Protein AF-A0AAX6ID13-F1 (afdb_monomer)

Organism: Iris pallida (NCBI:txid29817)

Structure (mmCIF, N/CA/C/O backbone):
data_AF-A0AAX6ID13-F1
#
_entry.id   AF-A0AAX6ID13-F1
#
loop_
_atom_site.group_PDB
_atom_site.id
_atom_site.type_symbol
_atom_site.label_atom_id
_atom_site.label_alt_id
_atom_site.label_comp_id
_atom_site.label_asym_id
_atom_site.label_entity_id
_atom_site.label_seq_id
_atom_site.pdbx_PDB_ins_code
_atom_site.Cartn_x
_atom_site.Cartn_y
_atom_site.Cartn_z
_atom_site.occupancy
_atom_site.B_iso_or_equiv
_atom_site.auth_seq_id
_atom_site.auth_comp_id
_atom_site.auth_asym_id
_atom_site.auth_atom_id
_atom_site.pdbx_PDB_model_num
ATOM 1 N N . MET A 1 1 ? -18.599 -12.821 6.485 1.00 62.91 1 MET A N 1
ATOM 2 C CA . MET A 1 1 ? -17.903 -13.441 7.629 1.00 62.91 1 MET A CA 1
ATOM 3 C C . MET A 1 1 ? -18.529 -13.000 8.943 1.00 62.91 1 MET A C 1
ATOM 5 O O . MET A 1 1 ? -19.035 -13.865 9.640 1.00 62.91 1 MET A O 1
ATOM 9 N N . ASP A 1 2 ? -18.618 -11.706 9.258 1.00 68.56 2 ASP A N 1
ATOM 10 C CA . ASP A 1 2 ? -19.204 -11.300 10.552 1.00 68.56 2 ASP A CA 1
ATOM 11 C C . ASP A 1 2 ? -20.735 -11.431 10.593 1.00 68.56 2 ASP A C 1
ATOM 13 O O . ASP A 1 2 ? -21.274 -12.075 11.486 1.00 68.56 2 ASP A O 1
ATOM 17 N N . VAL A 1 3 ? -21.442 -10.969 9.557 1.00 73.94 3 VAL A N 1
ATOM 18 C CA . VAL A 1 3 ? -22.911 -11.128 9.454 1.00 73.94 3 VAL A CA 1
ATOM 19 C C . VAL A 1 3 ? -23.333 -12.602 9.391 1.00 73.94 3 VAL A C 1
ATOM 21 O O . VAL A 1 3 ? -24.338 -12.997 9.972 1.00 73.94 3 VAL A O 1
ATOM 24 N N . THR A 1 4 ? -22.530 -13.445 8.738 1.00 75.94 4 THR A N 1
ATOM 25 C CA . THR A 1 4 ? -22.763 -14.897 8.679 1.00 75.94 4 THR A CA 1
ATOM 26 C C . THR A 1 4 ? -22.583 -15.556 10.052 1.00 75.94 4 THR A C 1
ATOM 28 O O . THR A 1 4 ? -23.356 -16.437 10.408 1.00 75.94 4 THR A O 1
ATOM 31 N N . ASN A 1 5 ? -21.646 -15.072 10.876 1.00 76.19 5 ASN A N 1
ATOM 32 C CA . ASN A 1 5 ? -21.441 -15.573 12.239 1.00 76.19 5 ASN A CA 1
ATOM 33 C C . ASN A 1 5 ? -22.577 -15.188 13.203 1.00 76.19 5 ASN A C 1
ATOM 35 O O . ASN A 1 5 ? -22.898 -15.967 14.099 1.00 76.19 5 ASN A O 1
ATOM 39 N N . ILE A 1 6 ? -23.209 -14.024 13.020 1.00 74.69 6 ILE A N 1
ATOM 40 C CA . ILE A 1 6 ? -24.392 -13.616 13.799 1.00 74.69 6 ILE A CA 1
ATOM 41 C C . ILE A 1 6 ? -25.544 -14.601 13.557 1.00 74.69 6 ILE A C 1
ATOM 43 O O . ILE A 1 6 ? -26.182 -15.062 14.502 1.00 74.69 6 ILE A O 1
ATOM 47 N N . VAL A 1 7 ? -25.761 -14.981 12.294 1.00 73.12 7 VAL A N 1
ATOM 48 C CA . VAL A 1 7 ? -26.832 -15.907 11.894 1.00 73.12 7 VAL A CA 1
ATOM 49 C C . VAL A 1 7 ? -26.553 -17.337 12.365 1.00 73.12 7 VAL A C 1
ATOM 51 O O . VAL A 1 7 ? -27.444 -17.987 12.905 1.00 73.12 7 VAL A O 1
ATOM 54 N N . GLU A 1 8 ? -25.323 -17.827 12.200 1.00 74.06 8 GLU A N 1
ATOM 55 C CA . GLU A 1 8 ? -24.980 -19.226 12.489 1.00 74.06 8 GLU A CA 1
ATOM 56 C C . GLU A 1 8 ? -24.693 -19.501 13.971 1.00 74.06 8 GLU A C 1
ATOM 58 O O . GLU A 1 8 ? -24.976 -20.594 14.460 1.00 74.06 8 GLU A O 1
ATOM 63 N N . LYS A 1 9 ? -24.132 -18.531 14.706 1.00 74.50 9 LYS A N 1
ATOM 64 C CA . LYS A 1 9 ? -23.670 -18.723 16.094 1.00 74.50 9 LYS A CA 1
ATOM 65 C C . LYS A 1 9 ? -24.408 -17.867 17.124 1.00 74.50 9 LYS A C 1
ATOM 67 O O . LYS A 1 9 ? -24.025 -17.900 18.290 1.00 74.50 9 LYS A O 1
ATOM 72 N N . ARG A 1 10 ? -25.444 -17.110 16.721 1.00 67.50 10 ARG A N 1
ATOM 73 C CA . ARG A 1 10 ? -26.112 -16.095 17.568 1.00 67.50 10 ARG A CA 1
ATOM 74 C C . ARG A 1 10 ? -25.103 -15.165 18.255 1.00 67.50 10 ARG A C 1
ATOM 76 O O . ARG A 1 10 ? -25.274 -14.802 19.415 1.00 67.50 10 ARG A O 1
ATOM 83 N N . ALA A 1 11 ? -24.018 -14.839 17.555 1.00 71.69 11 ALA A N 1
ATOM 84 C CA . ALA A 1 11 ? -23.022 -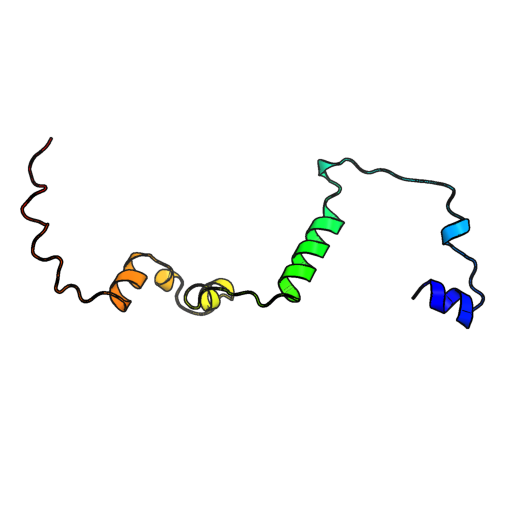13.905 18.056 1.00 71.69 11 ALA A CA 1
ATOM 85 C C . ALA A 1 11 ? -23.640 -12.501 18.170 1.00 71.69 11 ALA A C 1
ATOM 87 O O . ALA A 1 11 ? -24.467 -12.129 17.336 1.00 71.69 11 ALA A O 1
ATOM 88 N N . GLU A 1 12 ? -23.255 -11.741 19.198 1.00 73.75 12 GLU A N 1
ATOM 89 C CA . GLU A 1 12 ? -23.715 -10.359 19.374 1.00 73.75 12 GLU A CA 1
ATOM 90 C C . GLU A 1 12 ? -23.314 -9.473 18.190 1.00 73.75 12 GLU A C 1
ATOM 92 O O . GLU A 1 12 ? -22.253 -9.651 17.582 1.00 73.75 12 GLU A O 1
ATOM 97 N N . AS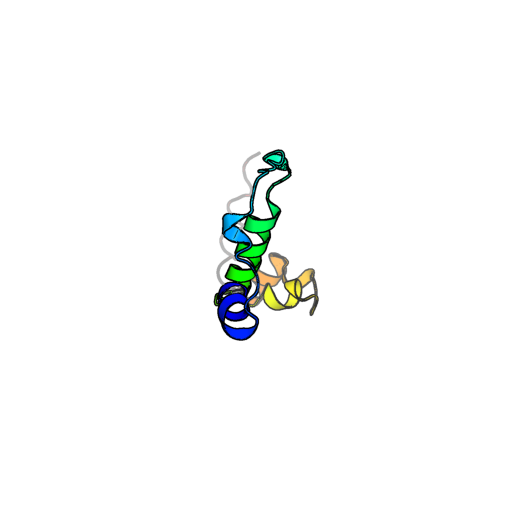P A 1 13 ? -24.169 -8.497 17.876 1.00 79.12 13 ASP A N 1
ATOM 98 C CA . ASP A 1 13 ? -23.902 -7.517 16.830 1.00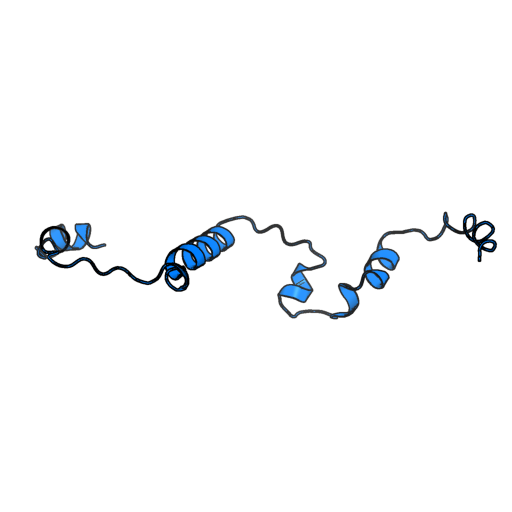 79.12 13 ASP A CA 1
ATOM 99 C C . ASP A 1 13 ? -22.815 -6.532 17.278 1.00 79.12 13 ASP A C 1
ATOM 101 O O . ASP A 1 13 ? -23.067 -5.512 17.925 1.00 79.12 13 ASP A O 1
ATOM 105 N N . VAL A 1 14 ? -21.576 -6.851 16.904 1.00 79.81 14 VAL A N 1
ATOM 106 C CA . VAL A 1 14 ? -20.386 -6.044 17.194 1.00 79.81 14 VAL A CA 1
ATOM 107 C C . VAL A 1 14 ? -20.512 -4.627 16.619 1.00 79.81 14 VAL A C 1
ATOM 109 O O . VAL A 1 14 ? -19.970 -3.686 17.197 1.00 79.81 14 VAL A O 1
ATOM 112 N N . TYR A 1 15 ? -21.255 -4.442 15.521 1.00 82.69 15 TYR A N 1
ATOM 113 C CA . TYR A 1 15 ? -21.388 -3.137 14.873 1.00 82.69 15 TYR A CA 1
ATOM 114 C C . TYR A 1 15 ? -22.298 -2.167 15.641 1.00 82.69 15 TYR A C 1
ATOM 116 O O . TYR A 1 15 ? -22.130 -0.956 15.501 1.00 82.69 15 TYR A O 1
ATOM 124 N N . GLY A 1 16 ? -23.202 -2.672 16.487 1.00 80.44 16 GLY A N 1
ATOM 125 C CA . GLY A 1 16 ? -24.053 -1.864 17.369 1.00 80.44 16 GLY A CA 1
ATOM 126 C C . GLY A 1 16 ? -23.415 -1.502 18.717 1.00 80.44 16 GLY A C 1
ATOM 127 O O . GLY A 1 16 ? -23.909 -0.614 19.407 1.00 80.44 16 GLY A O 1
ATOM 128 N N . ALA A 1 17 ? -22.315 -2.160 19.095 1.00 84.56 17 ALA A N 1
ATOM 129 C CA . ALA A 1 17 ? -21.684 -2.024 20.412 1.00 84.56 17 ALA A CA 1
ATOM 130 C C . ALA A 1 17 ? -20.477 -1.061 20.444 1.00 84.56 17 ALA A C 1
ATOM 132 O O . ALA A 1 17 ? -19.805 -0.928 21.473 1.00 84.56 17 ALA A O 1
ATOM 133 N N . PHE A 1 18 ? -20.150 -0.397 19.331 1.00 87.25 18 PHE A N 1
ATOM 134 C CA . PHE A 1 18 ? -18.991 0.494 19.267 1.00 87.25 18 PHE A CA 1
ATOM 135 C C . PHE A 1 18 ? -19.227 1.808 20.019 1.00 87.25 18 PHE A C 1
ATOM 137 O O . PHE A 1 18 ? -20.014 2.649 19.601 1.00 87.25 18 PHE A O 1
ATOM 144 N N . ASN A 1 19 ? -18.454 2.023 21.087 1.00 91.44 19 ASN A N 1
ATOM 145 C CA . ASN A 1 19 ? -18.536 3.233 21.915 1.00 91.44 19 ASN A CA 1
ATOM 146 C C . ASN A 1 19 ? -17.344 4.190 21.738 1.00 91.44 19 ASN A C 1
ATOM 148 O O . ASN A 1 19 ? -17.329 5.278 22.309 1.00 91.44 19 ASN A O 1
ATOM 152 N N . ILE A 1 20 ? -16.313 3.790 20.985 1.00 91.69 20 ILE A N 1
ATOM 153 C CA . ILE A 1 20 ? -15.059 4.542 20.848 1.00 91.69 20 ILE A CA 1
ATOM 154 C C . ILE A 1 20 ? -14.631 4.565 19.382 1.00 91.69 20 ILE A C 1
ATOM 156 O O . ILE A 1 20 ? -14.550 3.525 18.732 1.00 91.69 20 ILE A O 1
ATOM 160 N N . LEU A 1 21 ? -14.279 5.756 18.890 1.00 90.19 21 LEU A N 1
ATOM 161 C CA . LEU A 1 21 ? -13.673 5.963 17.577 1.00 90.19 21 LEU A CA 1
ATOM 162 C C . LEU A 1 21 ? -12.255 6.522 17.739 1.00 90.19 21 LEU A C 1
ATOM 164 O O . LEU A 1 21 ? -12.066 7.600 18.299 1.00 90.19 21 LEU A O 1
ATOM 168 N N . ILE A 1 22 ? -11.256 5.809 17.216 1.00 92.12 22 ILE A N 1
ATOM 169 C CA . ILE A 1 22 ? -9.846 6.219 17.286 1.00 92.12 22 ILE A CA 1
ATOM 170 C C . ILE A 1 22 ? -9.386 6.720 15.917 1.00 92.12 22 ILE A C 1
ATOM 172 O O . ILE A 1 22 ? -9.507 6.021 14.911 1.00 92.12 22 ILE A O 1
ATOM 176 N N . ARG A 1 23 ? -8.798 7.922 15.879 1.00 93.12 23 ARG A N 1
ATOM 177 C CA . ARG A 1 23 ? -8.227 8.525 14.666 1.00 93.12 23 ARG A CA 1
ATOM 178 C C . ARG A 1 23 ? -6.699 8.553 14.733 1.00 93.12 23 ARG A C 1
ATOM 180 O O . ARG A 1 23 ? -6.125 9.038 15.702 1.00 93.12 23 ARG A O 1
ATOM 187 N N . ARG A 1 24 ? -6.038 8.084 13.669 1.00 94.88 24 ARG A N 1
ATOM 188 C CA . ARG A 1 24 ? -4.573 8.148 13.499 1.00 94.88 24 ARG A CA 1
ATOM 189 C C . ARG A 1 24 ? -4.148 9.398 12.720 1.00 94.88 24 ARG A C 1
ATOM 191 O O . ARG A 1 24 ? -4.950 9.999 12.003 1.00 94.88 24 ARG A O 1
ATOM 198 N N . LYS A 1 25 ? -2.870 9.780 12.835 1.00 93.12 25 LYS A N 1
ATOM 199 C CA . LYS A 1 25 ? -2.285 10.891 12.067 1.00 93.12 25 LYS A CA 1
ATOM 200 C C . LYS A 1 25 ? -2.362 10.599 10.558 1.00 93.12 25 LYS A C 1
ATOM 202 O O . LYS A 1 25 ? -1.978 9.502 10.157 1.00 93.12 25 LYS A O 1
ATOM 207 N N . PRO A 1 26 ? -2.762 11.565 9.706 1.00 88.69 26 PRO A N 1
ATOM 208 C CA . PRO A 1 26 ? -2.942 11.322 8.270 1.00 88.69 26 PRO A CA 1
ATOM 209 C C . PRO A 1 26 ? -1.700 10.768 7.560 1.00 88.69 26 PRO A C 1
ATOM 211 O O . PRO A 1 26 ? -1.815 9.861 6.747 1.00 88.69 26 PRO A O 1
ATOM 214 N N . LYS A 1 27 ? -0.501 11.251 7.914 1.00 89.12 27 LYS A N 1
ATOM 215 C CA . LYS A 1 27 ? 0.764 10.819 7.289 1.00 89.12 27 LYS A CA 1
ATOM 216 C C . LYS A 1 27 ? 1.101 9.342 7.534 1.00 89.12 27 LYS A C 1
ATOM 218 O O . LYS A 1 27 ? 1.800 8.738 6.731 1.00 89.12 27 LYS A O 1
ATOM 223 N N . GLU A 1 28 ? 0.592 8.764 8.616 1.00 91.25 28 GLU A N 1
ATOM 224 C CA . GLU A 1 28 ? 0.855 7.378 9.024 1.00 91.25 28 GLU A CA 1
ATOM 225 C C . GLU A 1 28 ? -0.337 6.450 8.722 1.00 91.25 28 GLU A C 1
ATOM 227 O O . GLU A 1 28 ? -0.255 5.239 8.919 1.00 91.25 28 GLU A O 1
ATOM 232 N N . ASN A 1 29 ? -1.462 6.995 8.243 1.00 92.00 29 ASN A N 1
ATOM 233 C CA . ASN A 1 29 ? -2.725 6.276 8.070 1.00 92.00 29 ASN A CA 1
ATOM 234 C C . ASN A 1 29 ? -2.981 5.849 6.614 1.00 92.00 29 ASN A C 1
ATOM 236 O O . ASN A 1 29 ? -4.083 6.012 6.098 1.00 92.00 29 ASN A O 1
ATOM 240 N N . ASN A 1 30 ? -1.962 5.306 5.948 1.00 91.25 30 ASN A N 1
ATOM 241 C CA . ASN A 1 30 ? -2.030 4.949 4.523 1.00 91.25 30 ASN A CA 1
ATOM 242 C C . ASN A 1 30 ? -2.092 3.437 4.265 1.00 91.25 30 ASN A C 1
ATOM 244 O O . ASN A 1 30 ? -2.156 3.004 3.119 1.00 91.25 30 ASN A O 1
ATOM 248 N N . PHE A 1 31 ? -2.092 2.619 5.321 1.00 93.75 31 PHE A N 1
ATOM 249 C CA . PHE A 1 31 ? -1.972 1.164 5.203 1.00 93.75 31 PHE A CA 1
ATOM 250 C C . PHE A 1 31 ? -3.092 0.534 4.362 1.00 93.75 31 PHE A C 1
ATOM 252 O O . PHE A 1 31 ? -2.816 -0.264 3.471 1.00 93.75 31 PHE A O 1
ATOM 259 N N . LYS A 1 32 ? -4.348 0.943 4.590 1.00 92.88 32 LYS A N 1
ATOM 260 C CA . LYS A 1 32 ? -5.498 0.432 3.830 1.00 92.88 32 LYS A CA 1
ATOM 261 C C . LYS A 1 32 ? -5.383 0.747 2.335 1.00 92.88 32 LYS A C 1
ATOM 263 O O . LYS A 1 32 ? -5.538 -0.159 1.527 1.00 92.88 32 LYS A O 1
ATOM 268 N N . ALA A 1 33 ? -5.064 1.994 1.986 1.00 92.00 33 ALA A N 1
ATOM 269 C CA . ALA A 1 33 ? -4.938 2.419 0.592 1.00 92.00 33 ALA A CA 1
ATOM 270 C C . ALA A 1 33 ? -3.802 1.677 -0.131 1.00 92.00 33 ALA A C 1
ATOM 272 O O . ALA A 1 33 ? -3.975 1.235 -1.258 1.00 92.00 33 ALA A O 1
ATOM 273 N N . ILE A 1 34 ? -2.660 1.474 0.536 1.00 93.69 34 ILE A N 1
ATOM 274 C CA . ILE A 1 34 ? -1.536 0.709 -0.025 1.00 93.69 34 ILE A CA 1
ATOM 275 C C . ILE A 1 34 ? -1.946 -0.744 -0.296 1.00 93.69 34 ILE A C 1
ATOM 277 O O . ILE A 1 34 ? -1.680 -1.261 -1.379 1.00 93.69 34 ILE A O 1
ATOM 281 N N . LEU A 1 35 ? -2.614 -1.400 0.658 1.00 94.00 35 LEU A N 1
ATOM 282 C CA . LEU A 1 35 ? -3.084 -2.775 0.473 1.00 94.00 35 LEU A CA 1
ATOM 283 C C . LEU A 1 35 ? -4.139 -2.891 -0.629 1.00 94.00 35 LEU A C 1
ATOM 285 O O . LEU A 1 35 ? -4.109 -3.846 -1.401 1.00 94.00 35 LEU A O 1
ATOM 289 N N . GLU A 1 36 ? -5.056 -1.928 -0.720 1.00 92.81 36 GLU A N 1
ATOM 290 C CA . GLU A 1 36 ? -6.038 -1.874 -1.802 1.00 92.81 36 GLU A CA 1
ATOM 291 C C . GLU A 1 36 ? -5.357 -1.730 -3.164 1.00 92.81 36 GLU A C 1
ATOM 293 O O . GLU A 1 36 ? -5.713 -2.470 -4.079 1.00 92.81 36 GLU A O 1
ATOM 298 N N . SER A 1 37 ? -4.333 -0.882 -3.283 1.00 90.81 37 SER A N 1
ATOM 299 C CA . SER A 1 37 ? -3.545 -0.741 -4.512 1.00 90.81 37 SER A CA 1
ATOM 300 C C . SER A 1 37 ? -2.791 -2.020 -4.883 1.00 90.81 37 SER A C 1
ATOM 302 O O . SER A 1 37 ? -2.818 -2.423 -6.041 1.00 90.81 37 SER A O 1
ATOM 304 N N . ILE A 1 38 ? -2.154 -2.702 -3.921 1.00 89.75 38 ILE A N 1
ATOM 305 C CA . ILE A 1 38 ? -1.485 -3.994 -4.171 1.00 89.75 38 ILE A CA 1
ATOM 306 C C . ILE A 1 38 ? -2.503 -5.040 -4.634 1.00 89.75 38 ILE A C 1
ATOM 308 O O . ILE A 1 38 ? -2.272 -5.751 -5.609 1.00 89.75 38 ILE A O 1
ATOM 312 N N . ARG A 1 39 ? -3.659 -5.115 -3.965 1.00 90.56 39 ARG A N 1
ATOM 313 C CA . ARG A 1 39 ? -4.734 -6.035 -4.343 1.00 90.56 39 ARG A CA 1
ATOM 314 C C . ARG A 1 39 ? -5.262 -5.724 -5.741 1.00 90.56 39 ARG A C 1
ATOM 316 O O . ARG A 1 39 ? -5.512 -6.655 -6.497 1.00 90.56 39 ARG A O 1
ATOM 323 N N . ALA A 1 40 ? -5.442 -4.450 -6.081 1.00 88.62 40 ALA A N 1
ATOM 324 C CA . ALA A 1 40 ? -5.860 -4.034 -7.416 1.00 88.62 40 ALA A CA 1
ATOM 325 C C . ALA A 1 40 ? -4.836 -4.479 -8.471 1.00 88.62 40 ALA A C 1
ATOM 327 O O . ALA A 1 40 ? -5.207 -5.180 -9.407 1.00 88.62 40 ALA A O 1
ATOM 328 N N . LEU A 1 41 ? -3.546 -4.209 -8.238 1.00 86.81 41 LEU A N 1
ATOM 329 C CA . LEU A 1 41 ? -2.447 -4.629 -9.116 1.00 86.81 41 LEU A CA 1
ATOM 330 C C . LEU A 1 41 ? -2.407 -6.145 -9.353 1.00 86.81 41 LEU A C 1
ATOM 332 O O . LEU A 1 41 ? -2.111 -6.580 -10.458 1.00 86.81 41 LEU A O 1
ATOM 336 N N . MET A 1 42 ? -2.697 -6.951 -8.329 1.00 85.00 42 MET A N 1
ATOM 337 C CA . MET A 1 42 ? -2.726 -8.413 -8.457 1.00 85.00 42 MET A CA 1
ATOM 338 C C . MET A 1 42 ? -3.937 -8.944 -9.235 1.00 85.00 42 MET A C 1
ATOM 340 O O . MET A 1 42 ? -3.863 -10.044 -9.774 1.00 85.00 42 MET A O 1
ATOM 344 N N . ASN A 1 43 ? -5.058 -8.218 -9.241 1.00 85.06 43 ASN A N 1
ATOM 345 C CA . ASN A 1 43 ? -6.290 -8.650 -9.910 1.00 85.06 43 ASN A CA 1
ATOM 346 C C . ASN A 1 43 ? -6.430 -8.083 -11.332 1.00 85.06 43 ASN A C 1
ATOM 348 O O . ASN A 1 43 ? -7.272 -8.559 -12.092 1.00 85.06 43 ASN A O 1
ATOM 352 N N . GLU A 1 44 ? -5.630 -7.081 -11.698 1.00 80.25 44 GLU A N 1
ATOM 353 C CA . GLU A 1 44 ? -5.548 -6.558 -13.061 1.00 80.25 44 GLU A CA 1
ATOM 354 C C . GLU A 1 44 ? -4.517 -7.322 -13.903 1.00 80.25 44 GLU A C 1
ATOM 356 O O . GLU A 1 44 ? -3.524 -7.852 -13.400 1.00 80.25 44 GLU A O 1
ATOM 361 N N . TYR A 1 45 ? -4.721 -7.341 -15.225 1.00 68.69 45 TYR A N 1
ATOM 362 C CA . TYR A 1 45 ? -3.690 -7.780 -16.165 1.00 68.69 45 TYR A CA 1
ATOM 363 C C . TYR A 1 45 ? -2.545 -6.763 -16.148 1.00 68.69 45 TYR A C 1
ATOM 365 O O . TYR A 1 45 ? -2.578 -5.749 -16.844 1.00 68.69 45 TYR A O 1
ATOM 373 N N . CYS A 1 46 ? -1.524 -7.025 -1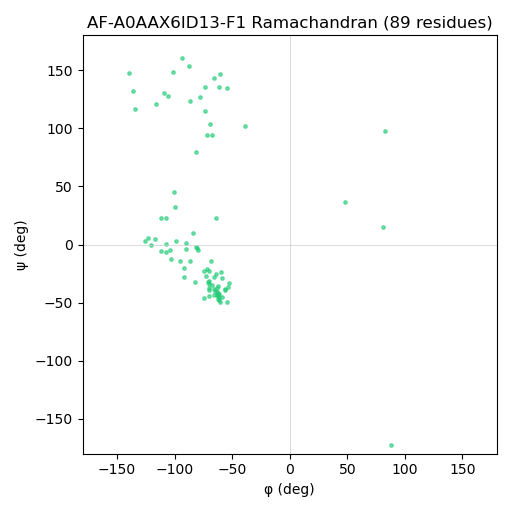5.336 1.00 66.94 46 CYS A N 1
ATOM 374 C CA . CYS A 1 46 ? -0.330 -6.195 -15.289 1.00 66.94 46 CYS A CA 1
ATOM 375 C C . CYS A 1 46 ? 0.458 -6.356 -16.600 1.00 66.94 46 CYS A C 1
ATOM 377 O O . CYS A 1 46 ? 1.132 -7.365 -16.821 1.00 66.94 46 CYS A O 1
ATOM 379 N N . ILE A 1 47 ? 0.373 -5.363 -17.488 1.00 69.06 47 ILE A N 1
ATOM 380 C CA . ILE A 1 47 ? 1.153 -5.327 -18.730 1.00 69.06 47 ILE A CA 1
ATOM 381 C C . ILE A 1 47 ? 2.552 -4.805 -18.392 1.00 69.06 47 ILE A C 1
ATOM 383 O O . ILE A 1 47 ? 2.867 -3.631 -18.578 1.00 69.06 47 ILE A O 1
ATOM 387 N N . VAL A 1 48 ? 3.403 -5.681 -17.855 1.00 76.88 48 VAL A N 1
ATOM 388 C CA . VAL A 1 48 ? 4.833 -5.381 -17.714 1.00 76.88 48 VAL A CA 1
ATOM 389 C C . VAL A 1 48 ? 5.492 -5.571 -19.081 1.00 76.88 48 VAL A C 1
ATOM 391 O O . VAL A 1 48 ? 5.355 -6.647 -19.669 1.00 76.88 48 VAL A O 1
ATOM 394 N N . PRO A 1 49 ? 6.227 -4.576 -19.608 1.00 79.25 49 PRO A N 1
ATOM 395 C CA . PRO A 1 49 ? 6.976 -4.749 -20.844 1.00 79.25 49 PRO A CA 1
ATOM 396 C C . PRO A 1 49 ? 7.909 -5.962 -20.758 1.00 79.25 49 PRO A C 1
ATOM 398 O O . PRO A 1 49 ? 8.625 -6.127 -19.770 1.00 79.25 49 PRO A O 1
ATOM 401 N N . TYR A 1 50 ? 7.941 -6.793 -21.802 1.00 73.25 50 TYR A N 1
ATOM 402 C CA . TYR A 1 50 ? 8.698 -8.055 -21.811 1.00 73.25 50 TYR A CA 1
ATOM 403 C C . TYR A 1 50 ? 10.182 -7.887 -21.433 1.00 73.25 50 TYR A C 1
ATOM 405 O O . TYR A 1 50 ? 10.746 -8.714 -20.721 1.00 73.25 50 TYR A O 1
ATOM 413 N N . TRP A 1 51 ? 10.805 -6.778 -21.844 1.00 78.12 51 TRP A N 1
ATOM 414 C CA . TRP A 1 51 ? 12.200 -6.467 -21.515 1.00 78.12 51 TRP A CA 1
ATOM 415 C C . TRP A 1 51 ? 12.433 -6.210 -20.017 1.00 78.12 51 TRP A C 1
ATOM 417 O O . TRP A 1 51 ? 13.530 -6.453 -19.519 1.00 78.12 51 TRP A O 1
ATOM 427 N N . LEU A 1 52 ? 11.413 -5.736 -19.294 1.00 79.00 52 LEU A N 1
ATOM 428 C CA . LEU A 1 52 ? 11.482 -5.451 -17.861 1.00 79.00 52 LEU A CA 1
ATOM 429 C C . LEU A 1 52 ? 11.043 -6.651 -17.026 1.00 79.00 52 LEU A C 1
ATOM 431 O O . LEU A 1 52 ? 11.513 -6.806 -15.907 1.00 79.00 52 LEU A O 1
ATOM 435 N N . HIS A 1 53 ? 10.176 -7.507 -17.567 1.00 81.56 53 HIS A N 1
ATOM 436 C CA . HIS A 1 53 ? 9.594 -8.634 -16.843 1.00 81.56 53 HIS A CA 1
ATOM 437 C C . HIS A 1 53 ? 10.658 -9.543 -16.211 1.00 81.56 53 HIS A C 1
ATOM 439 O O . HIS A 1 53 ? 10.615 -9.807 -15.011 1.00 81.56 53 HIS A O 1
ATOM 445 N N . ASN A 1 54 ? 11.664 -9.949 -16.991 1.00 77.19 54 ASN A N 1
ATOM 446 C CA . ASN A 1 54 ? 12.724 -10.832 -16.501 1.00 77.19 54 ASN A CA 1
ATOM 447 C C . ASN A 1 54 ? 13.585 -10.149 -15.428 1.00 77.19 54 ASN A C 1
ATOM 449 O O . ASN A 1 54 ? 13.838 -10.731 -14.378 1.00 77.19 54 ASN A O 1
ATOM 453 N N . ILE A 1 55 ? 13.955 -8.885 -15.649 1.00 82.75 55 ILE A N 1
ATOM 454 C CA . ILE A 1 55 ? 14.822 -8.119 -14.741 1.00 82.75 55 ILE A CA 1
ATOM 455 C C . ILE A 1 55 ? 14.094 -7.779 -13.435 1.00 82.75 55 ILE A C 1
ATOM 457 O O . ILE A 1 55 ? 14.686 -7.869 -12.364 1.00 82.75 55 ILE A O 1
ATOM 461 N N . PHE A 1 56 ? 12.805 -7.444 -13.508 1.00 78.50 56 PHE A N 1
ATOM 462 C CA . PHE A 1 56 ? 11.955 -7.174 -12.348 1.00 78.50 56 PHE A CA 1
ATOM 463 C C . PHE A 1 56 ? 11.798 -8.402 -11.444 1.00 78.50 56 PHE A C 1
ATOM 465 O O . PHE A 1 56 ? 11.800 -8.270 -10.223 1.00 78.50 56 PHE A O 1
ATOM 472 N N . LEU A 1 57 ? 11.716 -9.598 -12.03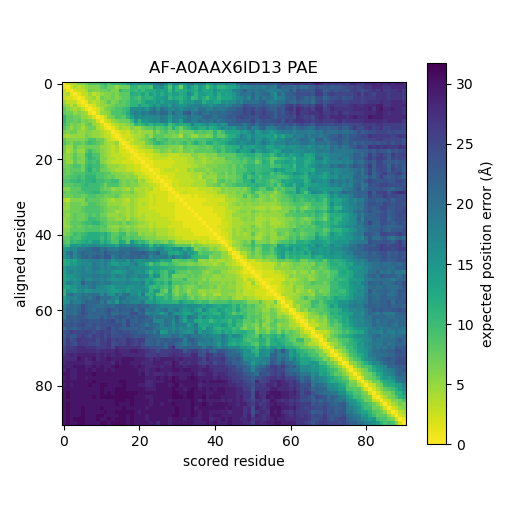2 1.00 83.81 57 LEU A N 1
ATOM 473 C CA . LEU A 1 57 ? 11.665 -10.866 -11.300 1.00 83.81 57 LEU A CA 1
ATOM 474 C C . LEU A 1 57 ? 13.045 -11.355 -10.823 1.00 83.81 57 LEU A C 1
ATOM 476 O O . LEU A 1 57 ? 13.128 -12.373 -10.140 1.00 83.81 57 LEU A O 1
ATOM 480 N N . GLY A 1 58 ? 14.125 -10.641 -11.159 1.00 80.62 58 GLY A N 1
ATOM 481 C CA . GLY A 1 58 ? 15.491 -10.999 -10.770 1.00 80.62 58 GLY A CA 1
ATOM 482 C C . GLY A 1 58 ? 16.141 -12.075 -11.645 1.00 80.62 58 GLY A C 1
ATOM 483 O O . GLY A 1 58 ? 17.170 -12.628 -11.263 1.00 80.62 58 GLY A O 1
ATOM 484 N N . TYR A 1 59 ? 15.575 -12.367 -12.818 1.00 78.38 59 TYR A N 1
ATOM 485 C CA . TYR A 1 59 ? 16.129 -13.297 -13.799 1.00 78.38 59 TYR A CA 1
ATOM 486 C C . TYR A 1 59 ? 16.836 -12.557 -14.948 1.00 78.38 59 TYR A C 1
ATOM 488 O O . TYR A 1 59 ? 16.426 -11.484 -15.391 1.00 78.38 59 TYR A O 1
ATOM 496 N N . GLY A 1 60 ? 17.879 -13.174 -15.507 1.00 73.44 60 GLY A N 1
ATOM 497 C CA . GLY A 1 60 ? 18.595 -12.653 -16.677 1.00 73.44 60 GLY A CA 1
ATOM 498 C C . GLY A 1 60 ? 19.735 -11.682 -16.349 1.00 73.44 60 GLY A C 1
ATOM 499 O O . GLY A 1 60 ? 20.143 -11.521 -15.202 1.00 73.44 60 GLY A O 1
ATOM 500 N N . ASN A 1 61 ? 20.307 -11.073 -17.391 1.00 74.12 61 ASN A N 1
ATOM 501 C CA . ASN A 1 61 ? 21.436 -10.153 -17.261 1.00 74.12 61 ASN A CA 1
ATOM 502 C C . ASN A 1 61 ? 20.925 -8.718 -16.996 1.00 74.12 61 ASN A C 1
ATOM 504 O O . ASN A 1 61 ? 20.190 -8.193 -17.837 1.00 74.12 61 ASN A O 1
ATOM 508 N N . PRO A 1 62 ? 21.330 -8.045 -15.900 1.00 72.62 62 PRO A N 1
ATOM 509 C CA . PRO A 1 62 ? 20.906 -6.673 -15.601 1.00 72.62 62 PRO A CA 1
ATOM 510 C C . PRO A 1 62 ? 21.290 -5.662 -16.695 1.00 72.62 62 PRO A C 1
ATOM 512 O O . PRO A 1 62 ? 20.624 -4.640 -16.852 1.00 72.62 62 PRO A O 1
ATOM 515 N N . SER A 1 63 ? 22.311 -5.954 -17.510 1.00 69.69 63 SER A N 1
ATOM 516 C CA . SER A 1 63 ? 22.702 -5.123 -18.655 1.00 69.69 63 SER A CA 1
ATOM 517 C C . SER A 1 63 ? 21.678 -5.121 -19.801 1.00 69.69 63 SER A C 1
ATOM 519 O O . SER A 1 63 ? 21.742 -4.241 -20.657 1.00 69.69 63 SER A O 1
ATOM 521 N N . ALA A 1 64 ? 20.708 -6.044 -19.820 1.00 66.44 64 ALA A N 1
ATOM 522 C CA . ALA A 1 64 ? 19.683 -6.108 -20.865 1.00 66.44 64 AL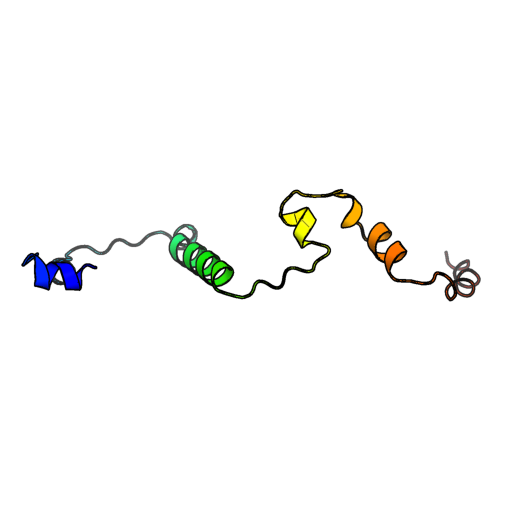A A CA 1
ATOM 523 C C . ALA A 1 64 ? 18.639 -4.970 -20.779 1.00 66.44 64 ALA A C 1
ATOM 525 O O . ALA A 1 64 ? 18.040 -4.628 -21.796 1.00 66.44 64 ALA A O 1
ATOM 526 N N . ALA A 1 65 ? 18.464 -4.327 -19.613 1.00 67.56 65 ALA A N 1
ATOM 527 C CA . ALA A 1 65 ? 17.656 -3.102 -19.472 1.00 67.56 65 ALA A CA 1
ATOM 528 C C . ALA A 1 65 ? 18.413 -1.825 -19.876 1.00 67.56 65 ALA A C 1
ATOM 530 O O . ALA A 1 65 ? 17.856 -0.728 -19.823 1.00 67.56 65 ALA A O 1
ATOM 531 N N . GLN A 1 66 ? 19.692 -1.924 -20.252 1.00 74.00 66 GLN A N 1
ATOM 532 C CA . GLN A 1 66 ? 20.462 -0.754 -20.649 1.00 74.00 66 GLN A CA 1
ATOM 533 C C . GLN A 1 66 ? 20.030 -0.278 -22.040 1.00 74.00 66 GLN A C 1
ATOM 535 O O . GLN A 1 66 ? 19.937 -1.065 -22.981 1.00 74.00 66 GLN A O 1
ATOM 540 N N . TRP A 1 67 ? 19.863 1.038 -22.200 1.00 65.00 67 TRP A N 1
ATOM 541 C CA . TRP A 1 67 ? 19.448 1.660 -23.466 1.00 65.00 67 TRP A CA 1
ATOM 542 C C . TRP A 1 67 ? 20.320 1.249 -24.671 1.00 65.00 67 TRP A C 1
ATOM 544 O O . TRP A 1 67 ? 19.810 1.081 -25.776 1.00 65.00 67 TRP A O 1
ATOM 554 N N . LYS A 1 68 ? 21.622 1.004 -24.453 1.00 64.75 68 LYS A N 1
ATOM 555 C CA . LYS A 1 68 ? 22.556 0.508 -25.481 1.00 64.75 68 LYS A CA 1
ATOM 556 C C . LYS A 1 68 ? 22.217 -0.904 -25.963 1.00 64.75 68 LYS A C 1
ATOM 558 O O . LYS A 1 68 ? 22.325 -1.184 -27.152 1.00 64.75 68 LYS A O 1
ATOM 563 N N . SER A 1 69 ? 21.786 -1.776 -25.051 1.00 61.25 69 SER A N 1
ATOM 564 C CA . SER A 1 69 ? 21.385 -3.147 -25.375 1.00 61.25 69 SER A CA 1
ATOM 565 C C . SER A 1 69 ? 20.070 -3.170 -26.155 1.00 61.25 69 SER A C 1
ATOM 567 O O . SER A 1 69 ? 19.908 -3.999 -27.043 1.00 61.25 69 SER A O 1
ATOM 569 N N . PHE A 1 70 ? 19.160 -2.232 -25.869 1.00 61.09 70 PHE A N 1
ATOM 570 C CA . PHE A 1 70 ? 17.861 -2.118 -26.539 1.00 61.09 70 PHE A CA 1
ATOM 571 C C . PHE A 1 70 ? 17.979 -1.656 -28.004 1.00 61.09 70 PHE A C 1
ATOM 573 O O . PHE A 1 70 ? 17.267 -2.154 -28.876 1.00 61.09 70 PHE A O 1
ATOM 580 N N . LEU A 1 71 ? 18.914 -0.742 -28.300 1.00 57.56 71 LEU A N 1
ATOM 581 C CA . LEU A 1 71 ? 19.163 -0.250 -29.663 1.00 57.56 71 LEU A CA 1
ATOM 582 C C . LEU A 1 71 ? 19.807 -1.302 -30.579 1.00 57.56 71 LEU A C 1
ATOM 584 O O . LEU A 1 71 ? 19.526 -1.315 -31.775 1.00 57.56 71 LEU A O 1
ATOM 588 N N . MET A 1 72 ? 20.622 -2.210 -30.031 1.00 53.22 72 MET A N 1
ATOM 589 C CA . MET A 1 72 ? 21.268 -3.273 -30.815 1.00 53.22 72 MET A CA 1
ATOM 590 C C . MET A 1 72 ? 20.290 -4.341 -31.317 1.00 53.22 72 MET A C 1
ATOM 592 O O . MET A 1 72 ? 20.592 -5.016 -32.295 1.00 53.22 72 MET A O 1
ATOM 596 N N . THR A 1 73 ? 19.131 -4.509 -30.673 1.00 53.53 73 THR A N 1
ATOM 597 C CA . THR A 1 73 ? 18.169 -5.560 -31.045 1.00 53.53 73 THR A CA 1
ATOM 598 C C . THR A 1 73 ? 17.121 -5.094 -32.061 1.00 53.53 73 THR A C 1
ATOM 600 O O . THR A 1 73 ? 16.543 -5.937 -32.735 1.00 53.53 73 THR A O 1
ATOM 603 N N . ASN A 1 74 ? 16.879 -3.781 -32.203 1.00 54.84 74 ASN A N 1
ATOM 604 C CA . ASN A 1 74 ? 15.746 -3.263 -32.989 1.00 54.84 74 ASN A CA 1
ATOM 605 C C . ASN A 1 74 ? 16.073 -2.250 -34.095 1.00 54.84 74 ASN A C 1
ATOM 607 O O . ASN A 1 74 ? 15.146 -1.802 -34.762 1.00 54.84 74 ASN A O 1
ATOM 611 N N . PHE A 1 75 ? 17.334 -1.907 -34.365 1.00 51.84 75 PHE A N 1
ATOM 612 C CA . PHE A 1 75 ? 17.640 -1.069 -35.526 1.00 51.84 75 PHE A CA 1
ATOM 613 C C . PHE A 1 75 ? 18.828 -1.586 -36.329 1.00 51.84 75 PHE A C 1
ATOM 615 O O . PHE A 1 75 ? 19.976 -1.581 -35.891 1.00 51.84 75 PHE A O 1
ATOM 622 N N . LEU A 1 76 ? 18.510 -1.955 -37.571 1.00 48.66 76 LEU A N 1
ATOM 623 C CA . LEU A 1 76 ? 19.374 -1.816 -38.732 1.00 48.66 76 LEU A CA 1
ATOM 624 C C . LEU A 1 76 ? 20.118 -0.474 -38.633 1.00 48.66 76 LEU A C 1
ATOM 626 O O . LEU A 1 76 ? 19.573 0.579 -38.963 1.00 48.66 76 LEU A O 1
ATOM 630 N N . PHE A 1 77 ? 21.386 -0.515 -38.232 1.00 50.72 77 PHE A N 1
ATOM 631 C CA . PHE A 1 77 ? 22.345 0.596 -38.287 1.00 50.72 77 PHE A CA 1
ATOM 632 C C . PHE A 1 77 ? 22.661 1.042 -39.735 1.00 50.72 77 PHE A C 1
ATOM 634 O O . PHE A 1 77 ? 23.695 1.641 -40.002 1.00 50.72 77 PHE A O 1
ATOM 641 N N . HIS A 1 78 ? 21.779 0.763 -40.699 1.00 48.25 78 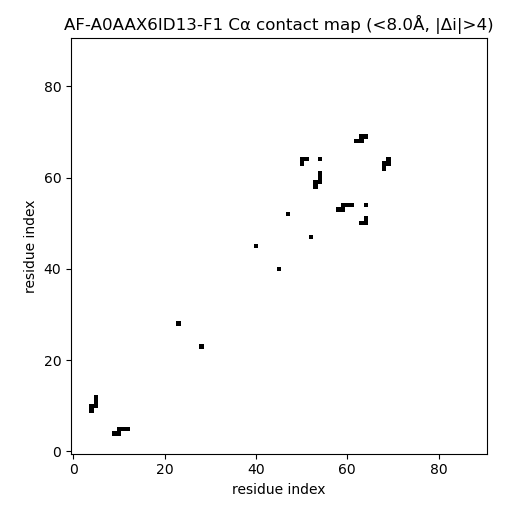HIS A N 1
ATOM 642 C CA . HIS A 1 78 ? 22.007 1.028 -42.115 1.00 48.25 78 HIS A CA 1
ATOM 643 C C . HIS A 1 78 ? 21.536 2.413 -42.586 1.00 48.25 78 HIS A C 1
ATOM 645 O O . HIS A 1 78 ? 21.686 2.714 -43.765 1.00 48.25 78 HIS A O 1
ATOM 651 N N . GLN A 1 79 ? 20.993 3.263 -41.705 1.00 46.91 79 GLN A N 1
ATOM 652 C CA . GLN A 1 79 ? 20.493 4.598 -42.087 1.00 46.91 79 GLN A CA 1
ATOM 653 C C . GLN A 1 79 ? 21.117 5.776 -41.315 1.00 46.91 79 GLN A C 1
ATOM 655 O O . GLN A 1 79 ? 20.729 6.915 -41.540 1.00 46.91 79 GLN A O 1
ATOM 660 N N . ASN A 1 80 ? 22.118 5.547 -40.455 1.00 46.88 80 ASN A N 1
ATOM 661 C CA . ASN A 1 80 ? 22.794 6.624 -39.706 1.00 46.88 80 ASN A CA 1
ATOM 662 C C . ASN A 1 80 ? 24.256 6.864 -40.123 1.00 46.88 80 ASN A C 1
ATOM 664 O O . ASN A 1 80 ? 25.019 7.450 -39.371 1.00 46.88 80 ASN A O 1
ATOM 668 N N . TYR A 1 81 ? 24.650 6.485 -41.343 1.00 48.88 81 TYR A N 1
ATOM 669 C CA . TYR A 1 81 ? 25.956 6.876 -41.904 1.00 48.88 81 TYR A CA 1
ATOM 670 C C . TYR A 1 81 ? 25.960 8.266 -42.567 1.00 48.88 81 TYR A C 1
ATOM 672 O O . TYR A 1 81 ? 26.934 8.618 -43.223 1.00 48.88 81 TYR A O 1
ATOM 680 N N . ASN A 1 82 ? 24.896 9.066 -42.417 1.00 44.88 82 ASN A N 1
ATOM 681 C CA . ASN A 1 82 ? 24.788 10.369 -43.089 1.00 44.88 82 ASN A CA 1
ATOM 682 C C . ASN A 1 82 ? 24.641 11.585 -42.156 1.00 44.88 82 ASN A C 1
ATOM 684 O O . ASN A 1 82 ? 24.592 12.707 -42.647 1.00 44.88 82 ASN A O 1
ATOM 688 N N . PHE A 1 83 ? 24.603 11.403 -40.830 1.00 46.88 83 PHE A N 1
ATOM 689 C CA . PHE A 1 83 ? 24.450 12.525 -39.887 1.00 46.88 83 PHE A CA 1
ATOM 690 C C . PHE A 1 83 ? 25.746 12.956 -39.178 1.00 46.88 83 PHE A C 1
ATOM 692 O O . PHE A 1 83 ? 25.798 14.059 -38.634 1.00 46.88 83 PHE A O 1
ATOM 699 N N . ASP A 1 84 ? 26.826 12.170 -39.258 1.00 47.41 84 ASP A N 1
ATOM 700 C CA . ASP A 1 84 ? 28.087 12.474 -38.554 1.00 47.41 84 ASP A CA 1
ATOM 701 C C . ASP A 1 84 ? 28.975 13.528 -39.240 1.00 47.41 84 ASP A C 1
ATOM 703 O O . ASP A 1 84 ? 29.970 13.970 -38.666 1.00 47.41 84 ASP A O 1
ATOM 707 N N . HIS A 1 85 ? 28.610 14.010 -40.432 1.00 48.94 85 HIS A N 1
ATOM 708 C CA . HIS A 1 85 ? 29.363 15.080 -41.095 1.00 48.94 85 HIS A CA 1
ATOM 709 C C . HIS A 1 85 ? 28.894 16.505 -40.765 1.00 48.94 85 HIS A C 1
ATOM 711 O O . HIS A 1 85 ? 29.559 17.449 -41.192 1.00 48.94 85 HIS A O 1
ATOM 717 N N . GLN A 1 86 ? 27.813 16.701 -39.993 1.00 45.53 86 GLN A N 1
ATOM 718 C CA . GLN A 1 86 ? 27.250 18.046 -39.781 1.00 45.53 86 GLN A CA 1
ATOM 719 C C . GLN A 1 86 ? 27.375 18.640 -38.369 1.00 45.53 86 GLN A C 1
ATOM 721 O O . GLN A 1 86 ? 27.102 19.825 -38.210 1.00 45.53 86 GLN A O 1
ATOM 726 N N . PHE A 1 87 ? 27.867 17.905 -37.365 1.00 45.16 87 PHE A N 1
ATOM 727 C CA . PHE A 1 87 ? 27.995 18.426 -35.987 1.00 45.16 87 PHE A CA 1
ATOM 728 C C . PHE A 1 87 ? 29.431 18.718 -35.526 1.00 45.16 87 PHE A C 1
ATOM 730 O O . PHE A 1 87 ? 29.702 18.802 -34.331 1.00 45.16 87 PHE A O 1
ATOM 737 N N . ARG A 1 88 ? 30.368 18.935 -36.461 1.00 43.41 88 ARG A N 1
ATOM 738 C CA . ARG A 1 88 ? 31.742 19.366 -36.137 1.00 43.41 88 ARG A CA 1
ATOM 739 C C . ARG A 1 88 ? 31.996 20.868 -36.321 1.00 43.41 88 ARG A C 1
ATOM 741 O O . ARG A 1 88 ? 33.113 21.258 -36.638 1.00 43.41 88 ARG A O 1
ATOM 748 N N . PHE A 1 89 ? 30.991 21.708 -36.088 1.00 41.16 89 PHE A N 1
ATOM 749 C CA . PHE A 1 89 ? 31.185 23.137 -35.828 1.00 41.16 89 PHE A CA 1
ATOM 750 C C . PHE A 1 89 ? 30.227 23.597 -34.727 1.00 41.16 89 PHE A C 1
ATOM 752 O O .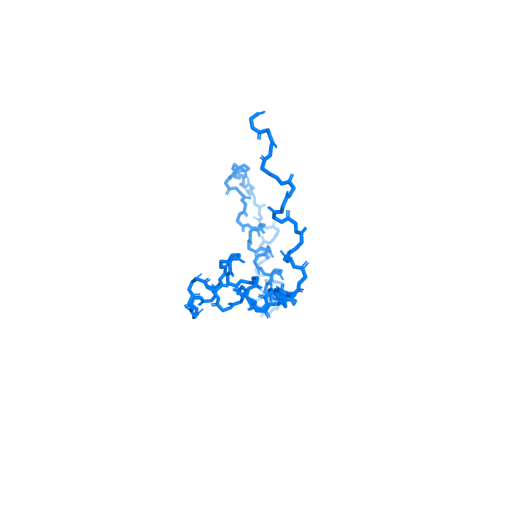 PHE A 1 89 ? 29.119 23.080 -34.637 1.00 41.16 89 PHE A O 1
ATOM 759 N N . PHE A 1 90 ? 30.700 24.571 -33.946 1.00 33.44 90 PHE A N 1
ATOM 760 C CA . PHE A 1 90 ? 30.227 25.079 -32.649 1.00 33.44 90 PHE A CA 1
ATOM 761 C C . PHE A 1 90 ? 30.718 24.231 -31.454 1.00 33.44 90 PHE A C 1
ATOM 763 O O . PHE A 1 90 ? 30.229 23.126 -31.245 1.00 33.44 90 PHE A O 1
ATOM 770 N 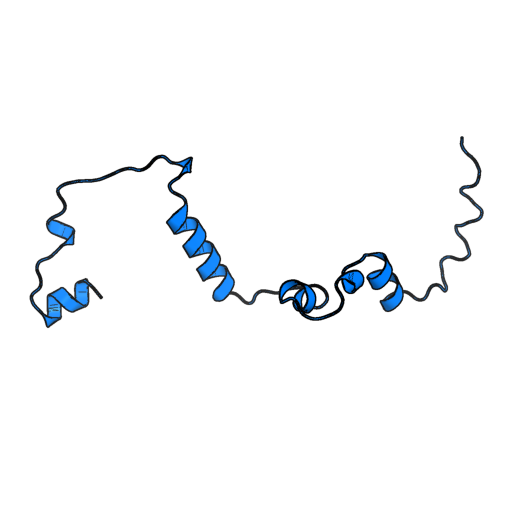N . PHE A 1 91 ? 31.789 24.555 -30.707 1.00 47.97 91 PHE A N 1
ATOM 771 C CA . PHE A 1 91 ? 32.104 25.799 -29.966 1.00 47.97 91 PHE A CA 1
ATOM 772 C C . PHE A 1 91 ? 30.978 26.823 -29.816 1.00 47.97 91 PHE A C 1
ATOM 774 O O . PHE A 1 91 ? 30.635 27.485 -30.818 1.00 47.97 91 PHE A O 1
#

Radius of gyration: 28.51 Å; Cα contacts (8 Å, |Δi|>4): 21; chains: 1; bounding box: 59×45×65 Å

Secondary structure (DSSP, 8-state):
-HHHHHHHH----GGG---------GGG--HHHHHHHHHHHHHS-----HHHHHHHTT-S-GGGGSHHHHHHHH--TTS-SSSTTS-S---

Sequence (91 aa):
MDVTNIVEKRAEDVYGAFNILIRRKPKENNFKAILESIRALMNEYCIVPYWLHNIFLGYGNPSAAQWKSFLMTNFLFHQNYNFDHQFRFFF

Foldseek 3Di:
DVVVCCVPPVDDDPVVPDPDDDDDDPVPPCVVVVVVVVVVCVVDPPPDPPQVVQVVVVHDDPCSPPPVNVCVVPDDPPPPPPPVVPPPDDD

Solvent-accessible surface area (backbone atoms only — not comparable to full-atom values): 6221 Å² total; per-residue (Å²): 109,70,73,56,40,32,73,76,67,69,45,78,67,67,86,81,68,69,86,77,87,89,85,73,61,76,94,77,61,49,65,67,60,54,53,49,52,52,53,48,55,72,76,46,91,72,84,64,57,75,76,49,46,42,53,76,74,72,43,83,65,78,65,60,71,35,71,72,50,53,49,70,75,75,49,82,80,82,78,67,87,77,63,81,84,73,71,86,66,76,133

Mean predicted aligned error: 15.36 Å

pLDDT: mean 72.81, std 16.21, range [33.44, 94.88]